Protein AF-A0A9W8Y787-F1 (afdb_monomer_lite)

Secondary structure (DSSP, 8-state):
--EEEEEEEEEEGGGTEEEEEEEEEEE-SSTT-EEEEEEEEEEEE-TTSSSEEEEEEEE-HHHHHHHHHHHHHHHHHHHHHHHHHHHHHHTT-

Organism: NCBI:txid798079

Structure (mmCIF, N/CA/C/O backbone):
data_AF-A0A9W8Y787-F1
#
_entry.id   AF-A0A9W8Y787-F1
#
loop_
_atom_site.group_PDB
_atom_site.id
_atom_site.type_symbol
_atom_site.label_atom_id
_atom_site.label_alt_id
_atom_site.label_comp_id
_atom_site.label_asym_id
_atom_site.label_entity_id
_atom_site.label_seq_id
_atom_site.pdbx_PDB_ins_code
_atom_site.Cartn_x
_atom_site.Cartn_y
_atom_site.Cartn_z
_atom_site.occupancy
_atom_site.B_iso_or_equiv
_atom_site.auth_seq_id
_atom_site.auth_comp_id
_atom_site.auth_asym_id
_atom_site.auth_atom_id
_atom_site.pdbx_PDB_model_num
ATOM 1 N N . MET A 1 1 ? -10.282 5.359 -14.674 1.00 78.75 1 MET A N 1
ATOM 2 C CA . MET A 1 1 ? -11.190 5.519 -13.514 1.00 78.75 1 MET A CA 1
ATOM 3 C C . MET A 1 1 ? -10.541 4.865 -12.306 1.00 78.75 1 MET A C 1
ATOM 5 O O . MET A 1 1 ? -9.911 3.832 -12.488 1.00 78.75 1 MET A O 1
ATOM 9 N N . SER A 1 2 ? -10.634 5.463 -11.116 1.00 92.88 2 SER A N 1
ATOM 10 C CA . SER A 1 2 ? -10.126 4.860 -9.877 1.00 92.88 2 SER A CA 1
ATOM 11 C C . SER A 1 2 ? -11.261 4.527 -8.910 1.00 92.88 2 SER A C 1
ATOM 13 O O . SER A 1 2 ? -12.310 5.172 -8.933 1.00 92.88 2 SER A O 1
ATOM 15 N N . SER A 1 3 ? -11.057 3.508 -8.077 1.00 96.88 3 SER A N 1
ATOM 16 C CA . SER A 1 3 ? -12.010 3.077 -7.050 1.00 96.88 3 SER A CA 1
ATOM 17 C C . SER A 1 3 ? -11.295 2.537 -5.816 1.00 96.88 3 SER A C 1
ATOM 19 O O . SER A 1 3 ? -10.219 1.950 -5.929 1.00 96.88 3 SER A O 1
ATOM 21 N N . LEU A 1 4 ? -11.939 2.676 -4.659 1.00 97.06 4 LEU A N 1
ATOM 22 C CA . LEU A 1 4 ? -11.564 2.038 -3.401 1.00 97.06 4 LEU A CA 1
ATOM 23 C C . LEU A 1 4 ? -12.801 1.327 -2.855 1.00 97.06 4 LEU A C 1
ATOM 25 O O . LEU A 1 4 ? -13.825 1.968 -2.622 1.00 97.06 4 LEU A O 1
ATOM 29 N N . ASN A 1 5 ? -12.696 0.022 -2.654 1.00 98.00 5 ASN A N 1
ATOM 30 C CA . ASN A 1 5 ? -13.759 -0.805 -2.110 1.00 98.00 5 ASN A CA 1
ATOM 31 C C . ASN A 1 5 ? -13.341 -1.262 -0.717 1.00 98.00 5 ASN A C 1
ATOM 33 O O . ASN A 1 5 ? -12.356 -1.982 -0.576 1.00 98.00 5 ASN A O 1
ATOM 37 N N . VAL A 1 6 ? -14.078 -0.830 0.303 1.00 98.25 6 VAL A N 1
ATOM 38 C CA . VAL A 1 6 ? -13.857 -1.240 1.693 1.00 98.25 6 VAL A CA 1
ATOM 39 C C . VAL A 1 6 ? -14.773 -2.418 2.002 1.00 98.25 6 VAL A C 1
ATOM 41 O O . VAL A 1 6 ? -15.985 -2.317 1.820 1.00 98.25 6 VAL A O 1
ATOM 44 N N . TYR A 1 7 ? -14.196 -3.521 2.465 1.00 98.25 7 TYR A N 1
ATOM 45 C CA . TYR A 1 7 ? -14.920 -4.756 2.776 1.00 98.25 7 TYR A CA 1
ATOM 46 C C . TYR A 1 7 ? -15.180 -4.920 4.268 1.00 98.25 7 TYR A C 1
ATOM 48 O O . TYR A 1 7 ? -16.221 -5.444 4.655 1.00 98.25 7 TYR A O 1
ATOM 56 N N . GLU A 1 8 ? -14.252 -4.457 5.104 1.00 98.50 8 GLU A N 1
ATOM 57 C CA . GLU A 1 8 ? -14.375 -4.546 6.554 1.00 98.50 8 GLU A CA 1
ATOM 58 C C . GLU A 1 8 ? -13.869 -3.270 7.214 1.00 98.50 8 GLU A C 1
ATOM 60 O O . GLU A 1 8 ? -12.906 -2.655 6.750 1.00 98.50 8 GLU A O 1
ATOM 65 N N . VAL A 1 9 ? -14.534 -2.886 8.304 1.00 98.50 9 VAL A N 1
ATOM 66 C CA . VAL A 1 9 ? -14.145 -1.766 9.157 1.00 98.50 9 VAL A CA 1
ATOM 67 C C . VAL A 1 9 ? -14.185 -2.219 10.610 1.00 98.50 9 VAL A C 1
ATOM 69 O O . VAL A 1 9 ? -15.223 -2.656 11.106 1.00 98.50 9 VAL A O 1
ATOM 72 N N . ILE A 1 10 ? -13.063 -2.064 11.305 1.00 98.38 10 ILE A N 1
ATOM 73 C C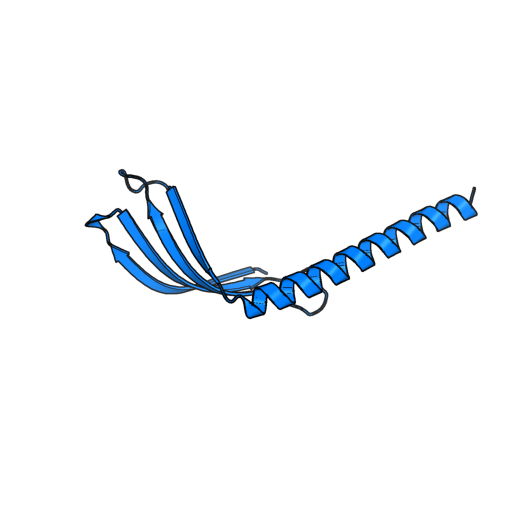A . ILE A 1 10 ? -12.915 -2.360 12.729 1.00 98.38 10 ILE A CA 1
ATOM 74 C C . ILE A 1 10 ? -12.593 -1.054 13.451 1.00 98.38 10 ILE A C 1
ATOM 76 O O . ILE A 1 10 ? -11.677 -0.338 13.057 1.00 98.38 10 ILE A O 1
ATOM 80 N N . HIS A 1 11 ? -13.312 -0.750 14.530 1.00 98.00 11 HIS A N 1
ATOM 81 C CA . HIS A 1 11 ? -13.088 0.453 15.335 1.00 98.00 11 HIS A CA 1
ATOM 82 C C . HIS A 1 11 ? -12.539 0.105 16.727 1.00 98.00 11 HIS A C 1
ATOM 84 O O . HIS A 1 11 ? -13.096 -0.739 17.423 1.00 98.00 11 HIS A O 1
ATOM 90 N N . ASP A 1 12 ? -11.503 0.822 17.167 1.00 97.88 12 ASP A N 1
ATOM 91 C CA . ASP A 1 12 ? -11.066 0.921 18.568 1.00 97.88 12 ASP A CA 1
ATOM 92 C C . ASP A 1 12 ? -11.278 2.373 19.020 1.00 97.88 12 ASP A C 1
ATOM 94 O O . ASP A 1 12 ? -10.359 3.197 19.052 1.00 97.88 12 ASP A O 1
ATOM 98 N N . VAL A 1 13 ? -12.544 2.697 19.303 1.00 96.00 13 VAL A N 1
ATOM 99 C CA . VAL A 1 13 ? -13.002 4.061 19.622 1.00 96.00 13 VAL A CA 1
ATOM 100 C C . VAL A 1 13 ? -12.273 4.620 20.841 1.00 96.00 13 VAL A C 1
ATOM 102 O O . VAL A 1 13 ? -11.869 5.778 20.833 1.00 96.00 13 VAL A O 1
ATOM 105 N N . ALA A 1 14 ? -12.035 3.786 21.859 1.00 96.38 14 ALA A N 1
ATOM 106 C CA . ALA A 1 14 ? -11.350 4.188 23.086 1.00 96.38 14 ALA A CA 1
ATOM 107 C C . ALA A 1 14 ? -9.910 4.665 22.839 1.00 96.38 14 ALA A C 1
ATOM 109 O O . ALA A 1 14 ? -9.379 5.441 23.629 1.00 96.38 14 ALA A O 1
ATOM 110 N N . LYS A 1 15 ? -9.280 4.213 21.748 1.00 97.06 15 LYS A N 1
ATOM 111 C CA . LYS A 1 15 ? -7.938 4.648 21.344 1.00 97.06 15 LYS A CA 1
ATOM 112 C C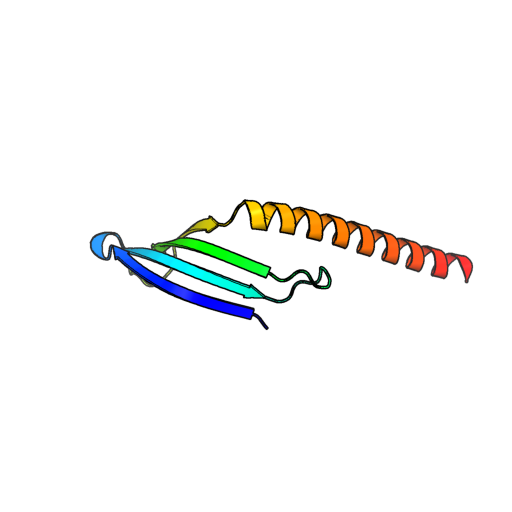 . LYS A 1 15 ? -7.930 5.577 20.132 1.00 97.06 15 LYS A C 1
ATOM 114 O O . LYS A 1 15 ? -6.849 5.880 19.634 1.00 97.06 15 LYS A O 1
ATOM 119 N N . GLY A 1 16 ? -9.096 5.993 19.633 1.00 97.75 16 GLY A N 1
ATOM 120 C CA . GLY A 1 16 ? -9.201 6.814 18.426 1.00 97.75 16 GLY A CA 1
ATOM 121 C C . GLY A 1 16 ? -8.613 6.128 17.189 1.00 97.75 16 GLY A C 1
ATOM 122 O O . GLY A 1 16 ? -7.939 6.778 16.389 1.00 97.75 16 GLY A O 1
ATOM 123 N N . LYS A 1 17 ? -8.800 4.808 17.048 1.00 98.44 17 LYS A N 1
ATOM 124 C CA . LYS A 1 17 ? -8.254 4.032 15.926 1.00 98.44 17 LYS A CA 1
ATOM 125 C C . LYS A 1 17 ? -9.333 3.326 15.120 1.00 98.44 17 LYS A C 1
ATOM 127 O O . LYS A 1 17 ? -10.365 2.918 15.652 1.00 98.44 17 LYS A O 1
ATOM 132 N N . ALA A 1 18 ? -9.041 3.122 13.844 1.00 98.38 18 ALA A N 1
ATOM 133 C CA . ALA A 1 18 ? -9.797 2.257 12.955 1.00 98.38 18 ALA A CA 1
ATOM 134 C C . ALA A 1 18 ? -8.841 1.375 12.145 1.00 98.38 18 ALA A C 1
ATOM 136 O O . ALA A 1 18 ? -7.679 1.725 11.949 1.00 98.38 18 ALA A O 1
ATOM 137 N N . CYS A 1 19 ? -9.326 0.239 11.666 1.00 98.50 19 CYS A N 1
ATOM 138 C CA . CYS A 1 19 ? -8.669 -0.559 10.645 1.00 98.50 19 CYS A CA 1
ATOM 139 C C . CYS A 1 19 ? -9.672 -0.841 9.531 1.00 98.50 19 CYS A C 1
ATOM 141 O O . CYS A 1 19 ? -10.846 -1.086 9.816 1.00 98.50 19 CYS A O 1
ATOM 143 N N . ILE A 1 20 ? -9.214 -0.799 8.285 1.00 98.62 20 ILE A N 1
ATOM 144 C CA . ILE A 1 20 ? -10.008 -1.208 7.130 1.00 98.62 20 ILE A CA 1
ATOM 145 C C . ILE A 1 20 ? -9.317 -2.341 6.388 1.00 98.62 20 ILE A C 1
ATOM 147 O O . ILE A 1 20 ? -8.093 -2.351 6.297 1.00 98.62 20 ILE A O 1
ATOM 151 N N . TYR A 1 21 ? -10.108 -3.240 5.815 1.00 98.56 21 TYR A N 1
ATOM 152 C CA . TYR A 1 21 ? -9.676 -4.138 4.747 1.00 98.56 21 TYR A CA 1
ATOM 153 C C . TYR A 1 21 ? -10.290 -3.658 3.431 1.00 98.56 21 TYR A C 1
ATOM 155 O O . TYR A 1 21 ? -11.507 -3.457 3.355 1.00 98.56 21 TYR A O 1
ATOM 163 N N . ALA A 1 22 ? -9.460 -3.429 2.413 1.00 98.31 22 ALA A N 1
ATOM 164 C CA . ALA A 1 22 ? -9.891 -2.811 1.168 1.00 98.31 22 ALA A CA 1
ATOM 165 C C . ALA A 1 22 ? -9.120 -3.308 -0.062 1.00 98.31 22 ALA A C 1
ATOM 167 O O . ALA A 1 22 ? -7.971 -3.738 0.021 1.00 98.31 22 ALA A O 1
ATOM 168 N N . THR A 1 23 ? -9.745 -3.167 -1.230 1.00 98.00 23 THR A N 1
ATOM 169 C CA . THR A 1 23 ? -9.076 -3.243 -2.535 1.00 98.00 23 THR A CA 1
ATOM 170 C C . THR A 1 23 ? -9.201 -1.913 -3.258 1.00 98.00 23 THR A C 1
ATOM 172 O O . THR A 1 23 ? -10.172 -1.170 -3.097 1.00 98.00 23 THR A O 1
ATOM 175 N N . SER A 1 24 ? -8.206 -1.593 -4.075 1.00 97.19 24 SER A N 1
ATOM 176 C CA . SER A 1 24 ? -8.161 -0.365 -4.858 1.00 97.19 24 SER A CA 1
ATOM 177 C C . SER A 1 24 ? -7.781 -0.653 -6.301 1.00 97.19 24 SER A C 1
ATOM 179 O O . SER A 1 24 ? -6.916 -1.485 -6.578 1.00 97.19 24 SER A O 1
ATOM 181 N N . HIS A 1 25 ? -8.416 0.074 -7.220 1.00 97.31 25 HIS A N 1
ATOM 182 C CA . HIS A 1 25 ? -8.184 -0.050 -8.653 1.00 97.31 25 HIS A CA 1
ATOM 183 C C . HIS A 1 25 ? -7.930 1.309 -9.293 1.00 97.31 25 HIS A C 1
ATOM 185 O O . HIS A 1 25 ? -8.550 2.300 -8.904 1.00 97.31 25 HIS A O 1
ATOM 191 N N . ALA A 1 26 ? -7.041 1.357 -10.283 1.00 96.94 26 ALA A N 1
ATOM 192 C CA . ALA A 1 26 ? -6.839 2.530 -11.128 1.00 96.94 26 ALA A CA 1
ATOM 193 C C . ALA A 1 26 ? -6.171 2.172 -12.465 1.00 96.94 26 ALA A C 1
ATOM 195 O O . ALA A 1 26 ? -5.499 1.148 -12.607 1.00 96.94 26 ALA A O 1
ATOM 196 N N . ASP A 1 27 ? -6.319 3.062 -13.445 1.00 96.06 27 ASP A N 1
ATOM 197 C CA . ASP A 1 27 ? -5.493 3.034 -14.650 1.00 96.06 27 ASP A CA 1
ATOM 198 C C . ASP A 1 27 ? -4.057 3.453 -14.322 1.00 96.06 27 ASP A C 1
ATOM 200 O O . ASP A 1 27 ? -3.831 4.319 -13.476 1.00 96.06 27 ASP A O 1
ATOM 204 N N . THR A 1 28 ? -3.086 2.863 -15.019 1.00 94.50 28 THR A N 1
ATOM 205 C CA . THR A 1 28 ? -1.677 3.267 -14.937 1.00 94.50 28 THR A CA 1
ATOM 206 C C . THR A 1 28 ? -1.182 3.695 -16.317 1.00 94.50 28 THR A C 1
ATOM 208 O O . THR A 1 28 ? -1.782 3.315 -17.326 1.00 94.50 28 THR A O 1
ATOM 211 N N . PRO A 1 29 ? -0.082 4.461 -16.401 1.00 93.88 29 PRO A N 1
ATOM 212 C CA . PRO A 1 29 ? 0.541 4.769 -17.683 1.00 93.88 29 PRO A CA 1
ATOM 213 C C . PRO A 1 29 ? 1.369 3.595 -18.243 1.00 93.88 29 PRO A C 1
ATOM 215 O O . PRO A 1 29 ? 1.990 3.734 -19.293 1.00 93.88 29 PRO A O 1
ATOM 218 N N . PHE A 1 30 ? 1.394 2.436 -17.574 1.00 94.44 30 PHE A N 1
ATOM 219 C CA . PHE A 1 30 ? 2.230 1.283 -17.922 1.00 94.44 30 PHE A CA 1
ATOM 220 C C . PHE A 1 30 ? 1.540 0.337 -18.926 1.00 94.44 30 PHE A C 1
ATOM 222 O O . PHE A 1 30 ? 1.598 -0.886 -18.798 1.00 94.44 30 PHE A O 1
ATOM 229 N N . GLY A 1 31 ? 0.852 0.901 -19.922 1.00 88.75 31 GLY A N 1
ATOM 230 C CA . GLY A 1 31 ? 0.083 0.138 -20.909 1.00 88.75 31 GLY A CA 1
ATOM 231 C C . GLY A 1 31 ? -1.116 -0.587 -20.289 1.00 88.75 31 GLY A C 1
ATOM 232 O O . GLY A 1 31 ? -1.958 0.033 -19.637 1.00 88.75 31 GLY A O 1
ATOM 233 N N . ASP A 1 32 ? -1.194 -1.903 -20.500 1.00 92.94 32 ASP A N 1
ATOM 234 C CA . ASP A 1 32 ? -2.309 -2.739 -20.028 1.00 92.94 32 ASP A CA 1
ATOM 235 C C . ASP A 1 32 ? -2.233 -3.076 -18.533 1.00 92.94 32 ASP A C 1
ATOM 237 O O . ASP A 1 32 ? -3.207 -3.560 -17.954 1.00 92.94 32 ASP A O 1
ATOM 241 N N . PHE A 1 33 ? -1.100 -2.804 -17.880 1.00 95.50 33 PHE A N 1
ATOM 242 C CA . PHE A 1 33 ? -0.959 -3.028 -16.447 1.00 95.50 33 PHE A CA 1
ATOM 243 C C . PHE A 1 33 ? -1.856 -2.057 -15.663 1.00 95.50 33 PHE A C 1
ATOM 245 O O . PHE A 1 33 ? -1.782 -0.836 -15.822 1.00 95.50 33 PHE A O 1
ATOM 252 N N . LYS A 1 34 ? -2.720 -2.587 -14.794 1.00 95.69 34 LYS A N 1
ATOM 253 C CA . LYS A 1 34 ? -3.648 -1.800 -13.966 1.00 95.69 34 LYS A CA 1
ATOM 254 C C . LYS A 1 34 ? -3.215 -1.814 -12.510 1.00 95.69 34 LYS A C 1
ATOM 256 O O . LYS A 1 34 ? -2.733 -2.827 -12.009 1.00 95.69 34 LYS A O 1
ATOM 261 N N . TRP A 1 35 ? -3.448 -0.705 -11.811 1.00 96.19 35 TRP A N 1
ATOM 262 C CA . TRP A 1 35 ? -3.325 -0.688 -10.364 1.00 96.19 35 TRP A CA 1
ATOM 263 C C . TRP A 1 35 ? -4.419 -1.574 -9.790 1.00 96.19 35 TRP A C 1
ATOM 265 O O . TRP A 1 35 ? -5.593 -1.328 -10.059 1.00 96.19 35 TRP A O 1
ATOM 275 N N . THR A 1 36 ? -4.028 -2.600 -9.040 1.00 95.38 36 THR A N 1
ATOM 276 C CA . THR A 1 36 ? -4.941 -3.532 -8.376 1.00 95.38 36 THR A CA 1
ATOM 277 C C . THR A 1 36 ? -4.306 -3.938 -7.056 1.00 95.38 36 THR A C 1
ATOM 279 O O . THR A 1 36 ? -3.617 -4.949 -6.988 1.00 95.38 36 THR A O 1
ATOM 282 N N . ASN A 1 37 ? -4.467 -3.099 -6.035 1.00 95.75 37 ASN A N 1
ATOM 283 C CA . ASN A 1 37 ? -3.832 -3.316 -4.739 1.00 95.75 37 ASN A CA 1
ATOM 284 C C . ASN A 1 37 ? -4.862 -3.728 -3.691 1.00 95.75 37 ASN A C 1
ATOM 286 O O . ASN A 1 37 ? -5.922 -3.109 -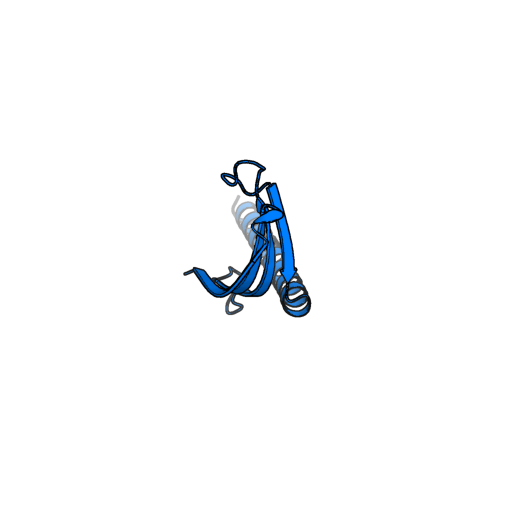3.578 1.00 95.75 37 ASN A O 1
ATOM 290 N N . GLU A 1 38 ? -4.502 -4.724 -2.899 1.00 96.88 38 GLU A N 1
ATOM 291 C CA . GLU A 1 38 ? -5.215 -5.167 -1.710 1.00 96.88 38 GLU A CA 1
ATOM 292 C C . GLU A 1 38 ? -4.446 -4.685 -0.476 1.00 96.88 38 GLU A C 1
ATOM 294 O O . GLU A 1 38 ? -3.214 -4.776 -0.428 1.00 96.88 38 GLU A O 1
ATOM 299 N N . CYS A 1 39 ? -5.149 -4.126 0.511 1.00 97.62 39 CYS A N 1
ATOM 300 C CA . CYS A 1 39 ? -4.504 -3.666 1.732 1.00 97.62 39 CYS A CA 1
ATOM 301 C C . CYS A 1 39 ? -5.375 -3.780 2.983 1.00 97.62 39 CYS A C 1
ATOM 303 O O . CYS A 1 39 ? -6.608 -3.748 2.937 1.00 97.62 39 CYS A O 1
ATOM 305 N N . ALA A 1 40 ? -4.685 -3.848 4.122 1.00 98.31 40 ALA A N 1
ATOM 306 C CA . ALA A 1 40 ? -5.240 -3.476 5.413 1.00 98.31 40 ALA A CA 1
ATOM 307 C C . ALA A 1 40 ? -4.601 -2.160 5.870 1.00 98.31 40 ALA A C 1
ATOM 309 O O . ALA A 1 40 ? -3.374 -2.056 5.902 1.00 98.31 40 ALA A O 1
ATOM 310 N N . ALA A 1 41 ? -5.409 -1.163 6.228 1.00 98.25 41 ALA A N 1
ATOM 311 C CA . ALA A 1 41 ? -4.912 0.141 6.663 1.00 98.25 41 ALA A CA 1
ATOM 312 C C . ALA A 1 41 ? -5.366 0.454 8.089 1.00 98.25 41 ALA A C 1
ATOM 314 O O . ALA A 1 41 ? -6.562 0.551 8.366 1.00 98.25 41 ALA A O 1
ATOM 315 N N . PHE A 1 42 ? -4.400 0.652 8.985 1.00 98.62 42 PHE A N 1
ATOM 316 C CA . PHE A 1 42 ? -4.629 1.118 10.347 1.00 98.62 42 PHE A CA 1
ATOM 317 C C . PHE A 1 42 ? -4.566 2.639 10.377 1.00 98.62 42 PHE A C 1
ATOM 319 O O . PHE A 1 42 ? -3.563 3.245 10.007 1.00 98.62 42 PHE A O 1
ATOM 326 N N . ILE A 1 43 ? -5.636 3.256 10.856 1.00 98.69 43 ILE A N 1
ATOM 327 C CA . ILE A 1 43 ? -5.832 4.699 10.894 1.00 98.69 43 ILE A CA 1
ATOM 328 C C . ILE A 1 43 ? -5.856 5.116 12.361 1.00 98.69 43 ILE A C 1
ATOM 330 O O . ILE A 1 43 ? -6.654 4.610 13.147 1.00 98.69 43 ILE A O 1
ATOM 334 N N . THR A 1 44 ? -4.977 6.040 12.739 1.00 98.69 44 THR A N 1
ATOM 335 C CA . THR A 1 44 ? -5.008 6.698 14.052 1.00 98.69 44 THR A CA 1
ATOM 336 C C . THR A 1 44 ? -5.490 8.125 13.866 1.00 98.69 44 THR A C 1
ATOM 338 O O . THR A 1 44 ? -4.937 8.862 13.046 1.00 98.69 44 THR A O 1
ATOM 341 N N . LEU A 1 45 ? -6.521 8.508 14.613 1.00 98.56 45 LEU A N 1
ATOM 342 C CA . LEU A 1 45 ? -7.113 9.838 14.577 1.00 98.56 45 LEU A CA 1
ATOM 343 C C . LEU A 1 45 ? -6.465 10.771 15.605 1.00 98.56 45 LEU A C 1
ATOM 345 O O . LEU A 1 45 ? -5.719 10.343 16.486 1.00 98.56 45 LEU A O 1
ATOM 349 N N . SER A 1 46 ? -6.748 12.064 15.481 1.00 97.94 46 SER A N 1
ATOM 350 C CA . SER A 1 46 ? -6.465 13.040 16.524 1.00 97.94 46 SER A CA 1
ATOM 351 C C . SER A 1 46 ? -7.308 12.816 17.771 1.00 97.94 46 SER A C 1
ATOM 353 O O . SER A 1 46 ? -8.316 12.119 17.726 1.00 97.94 46 SER A O 1
ATOM 355 N N . GLU A 1 47 ? -6.890 13.406 18.893 1.00 95.44 47 GLU A N 1
ATOM 356 C CA . GLU A 1 47 ? -7.596 13.283 20.176 1.00 95.44 47 GLU A CA 1
ATOM 357 C C . GLU A 1 47 ? -9.060 13.747 20.084 1.00 95.44 47 GLU A C 1
ATOM 359 O O . GLU A 1 47 ? -9.945 13.121 20.656 1.00 95.44 47 GLU A O 1
ATOM 364 N N . ASP A 1 48 ? -9.331 14.790 19.294 1.00 95.81 48 ASP A N 1
ATOM 365 C CA . ASP A 1 48 ? -10.685 15.271 18.987 1.00 95.81 48 ASP A CA 1
ATOM 366 C C . ASP A 1 48 ? -11.411 14.449 17.899 1.00 95.81 48 ASP A C 1
ATOM 368 O O . ASP A 1 48 ? -12.556 14.739 17.559 1.00 95.81 48 ASP A O 1
ATOM 372 N N . GLY A 1 49 ? -10.748 13.445 17.318 1.00 94.88 49 GLY A N 1
ATOM 373 C CA . GLY A 1 49 ? -11.275 12.571 16.272 1.00 94.88 49 GLY A CA 1
ATOM 374 C C . GLY A 1 49 ? -11.454 13.220 14.895 1.00 94.88 49 GLY A C 1
ATOM 375 O O . GLY A 1 49 ? -11.976 12.567 13.994 1.00 94.88 49 GLY A O 1
ATOM 376 N N . THR A 1 50 ? -11.049 14.480 14.694 1.00 96.31 50 THR A N 1
ATOM 377 C CA . THR A 1 50 ? -11.385 15.234 13.467 1.00 96.31 50 THR A CA 1
ATOM 378 C C . THR A 1 50 ? -10.380 15.071 12.329 1.00 96.31 50 THR A C 1
ATOM 380 O O . THR A 1 50 ? -10.683 15.407 11.182 1.00 96.31 50 THR A O 1
ATOM 383 N N . LYS A 1 51 ? -9.174 14.569 12.618 1.00 98.00 51 LYS A N 1
ATOM 384 C CA . LYS A 1 51 ? -8.087 14.423 11.643 1.00 98.00 51 LYS A CA 1
ATOM 385 C C . LYS A 1 51 ? -7.457 13.046 11.733 1.00 98.00 51 LYS A C 1
ATOM 387 O O . LYS A 1 51 ? -7.383 12.457 12.803 1.00 98.00 51 LYS A O 1
ATOM 392 N N . VAL A 1 52 ? -6.917 12.572 10.617 1.00 98.31 52 VAL A N 1
ATOM 393 C CA . VAL A 1 52 ? -6.004 11.426 10.611 1.00 98.31 52 VAL A CA 1
ATOM 394 C C . VAL A 1 52 ? -4.615 11.910 11.026 1.00 98.31 52 VAL A C 1
ATOM 396 O O . VAL A 1 52 ? -4.064 12.811 10.400 1.00 98.31 52 VAL A O 1
ATOM 399 N N . GLN A 1 53 ? -4.049 11.321 12.078 1.00 98.19 53 GLN A N 1
ATOM 400 C CA . GLN A 1 53 ? -2.665 11.561 12.498 1.00 98.19 53 GLN A CA 1
ATOM 401 C C . GLN A 1 53 ? -1.681 10.570 11.873 1.00 98.19 53 GLN A C 1
ATOM 403 O O . GLN A 1 53 ? -0.536 10.930 11.607 1.00 98.19 53 GLN A O 1
ATOM 408 N N . LYS A 1 54 ? -2.103 9.318 11.664 1.00 98.44 54 LYS A N 1
ATOM 409 C CA . LYS A 1 54 ? -1.241 8.254 11.137 1.00 98.44 54 LYS A CA 1
ATOM 410 C C . LYS A 1 54 ? -2.049 7.267 10.307 1.00 98.44 54 LYS A C 1
ATOM 412 O O . LYS A 1 54 ? -3.155 6.902 10.704 1.00 98.44 54 LYS A O 1
ATOM 417 N N . ILE A 1 55 ? -1.456 6.809 9.209 1.00 98.38 55 ILE A N 1
ATOM 418 C CA . ILE A 1 55 ? -1.915 5.653 8.442 1.00 98.38 55 ILE A CA 1
ATOM 419 C C . ILE A 1 55 ? -0.751 4.665 8.365 1.00 98.38 55 ILE A C 1
ATOM 421 O O . ILE A 1 55 ? 0.376 5.058 8.064 1.00 98.38 55 ILE A O 1
ATOM 425 N N . GLU A 1 56 ? -1.018 3.402 8.670 1.00 98.31 56 GLU A N 1
ATOM 426 C CA . GLU A 1 56 ? -0.093 2.287 8.473 1.00 98.31 56 GLU A CA 1
ATOM 427 C C . GLU A 1 56 ? -0.755 1.288 7.535 1.00 98.31 56 GLU A C 1
ATOM 429 O O . GLU A 1 56 ? -1.808 0.743 7.862 1.00 98.31 56 GLU A O 1
ATOM 434 N N . GLU A 1 57 ? -0.152 1.064 6.373 1.00 97.38 57 GLU A N 1
ATOM 435 C CA . GLU A 1 57 ? -0.717 0.210 5.332 1.00 97.38 57 GLU A CA 1
ATOM 436 C C . GLU A 1 57 ? 0.080 -1.086 5.218 1.00 97.38 57 GLU A C 1
ATOM 438 O O . GLU A 1 57 ? 1.286 -1.082 4.967 1.00 97.38 57 GLU A O 1
ATOM 443 N N . MET A 1 58 ? -0.618 -2.205 5.372 1.00 97.81 58 MET A N 1
ATOM 444 C CA . MET A 1 58 ? -0.127 -3.527 5.012 1.00 97.81 58 MET A CA 1
ATOM 445 C C . MET A 1 58 ? -0.610 -3.801 3.593 1.00 97.81 58 MET A C 1
ATOM 447 O O . MET A 1 58 ? -1.803 -4.002 3.375 1.00 97.81 58 MET A O 1
ATOM 451 N N . VAL A 1 59 ? 0.308 -3.738 2.634 1.00 96.31 59 VAL A N 1
ATOM 452 C CA . VAL A 1 59 ? 0.014 -3.837 1.199 1.00 96.31 59 VAL A CA 1
ATOM 453 C C . VAL A 1 59 ? 0.484 -5.165 0.616 1.00 96.31 59 VAL A C 1
ATOM 455 O O . VAL A 1 59 ? 1.379 -5.811 1.170 1.00 96.31 59 VAL A O 1
ATOM 458 N N . ASP A 1 60 ? -0.057 -5.544 -0.542 1.00 96.56 60 ASP A N 1
ATOM 459 C CA . ASP A 1 60 ? 0.485 -6.650 -1.330 1.00 96.56 60 ASP A CA 1
ATOM 460 C C . ASP A 1 60 ? 1.875 -6.292 -1.890 1.00 96.56 60 ASP A C 1
ATOM 462 O O . ASP A 1 60 ? 2.046 -5.637 -2.922 1.00 96.56 60 ASP A O 1
ATOM 466 N N . THR A 1 61 ? 2.910 -6.746 -1.186 1.00 96.31 61 THR A N 1
ATOM 467 C CA . THR A 1 61 ? 4.306 -6.510 -1.580 1.00 96.31 61 THR A CA 1
ATOM 468 C C . THR A 1 61 ? 4.690 -7.157 -2.912 1.00 96.31 61 THR A C 1
ATOM 470 O O . THR A 1 61 ? 5.564 -6.625 -3.599 1.00 96.31 61 THR A O 1
ATOM 473 N N . ALA A 1 62 ? 4.041 -8.254 -3.318 1.00 96.44 62 ALA A N 1
ATOM 474 C CA . ALA A 1 62 ? 4.301 -8.875 -4.614 1.00 96.44 62 ALA A CA 1
ATOM 475 C C . ALA A 1 62 ? 3.758 -7.994 -5.746 1.00 96.44 62 ALA A C 1
ATOM 477 O O . ALA A 1 62 ? 4.462 -7.752 -6.731 1.00 96.44 62 ALA A O 1
ATOM 478 N N . PHE A 1 63 ? 2.559 -7.432 -5.564 1.00 96.50 63 PHE A N 1
ATOM 479 C CA . PHE A 1 63 ? 2.008 -6.439 -6.484 1.00 96.50 63 PHE A CA 1
ATOM 480 C C . PHE A 1 63 ? 2.924 -5.210 -6.606 1.00 96.50 63 PHE A C 1
ATOM 482 O O . PHE A 1 63 ? 3.250 -4.789 -7.718 1.00 96.50 63 PHE A O 1
ATOM 489 N N . PHE A 1 64 ? 3.404 -4.660 -5.485 1.00 96.38 64 PHE A N 1
ATOM 490 C CA . PHE A 1 64 ? 4.308 -3.503 -5.509 1.00 96.38 64 PHE A CA 1
ATOM 491 C C . PHE A 1 64 ? 5.659 -3.799 -6.175 1.00 96.38 64 PHE A C 1
ATOM 493 O O . PHE A 1 64 ? 6.210 -2.920 -6.843 1.00 96.38 64 PHE A O 1
ATOM 500 N N . ALA A 1 65 ? 6.183 -5.020 -6.048 1.00 97.12 65 ALA A N 1
ATOM 501 C CA . ALA A 1 65 ? 7.396 -5.428 -6.750 1.00 97.12 65 ALA A CA 1
ATOM 502 C C . ALA A 1 65 ? 7.199 -5.425 -8.277 1.00 97.12 65 ALA A C 1
ATOM 504 O O . ALA A 1 65 ? 8.043 -4.895 -9.007 1.00 97.12 65 ALA A O 1
ATOM 505 N N . GLU A 1 66 ? 6.071 -5.946 -8.772 1.00 96.81 66 GLU A N 1
ATOM 506 C CA . GLU A 1 66 ? 5.759 -5.883 -10.206 1.00 96.81 66 GLU A CA 1
ATOM 507 C C . GLU A 1 66 ? 5.492 -4.438 -10.651 1.00 96.81 66 GLU A C 1
ATOM 509 O O . GLU A 1 66 ? 6.012 -4.012 -11.682 1.00 96.81 66 GLU A O 1
ATOM 514 N N . MET A 1 67 ? 4.778 -3.639 -9.851 1.00 96.19 67 MET A N 1
ATOM 515 C CA . MET A 1 67 ? 4.545 -2.220 -10.141 1.00 96.19 67 MET A CA 1
ATOM 516 C C . MET A 1 67 ? 5.865 -1.447 -10.299 1.00 96.19 67 MET A C 1
ATOM 518 O O . MET A 1 67 ? 6.015 -0.679 -11.251 1.00 96.19 67 MET A O 1
ATOM 522 N N . ALA A 1 68 ? 6.859 -1.701 -9.441 1.00 96.12 68 ALA A N 1
ATOM 523 C CA . ALA A 1 68 ? 8.178 -1.079 -9.545 1.00 96.12 68 ALA A CA 1
ATOM 524 C C . ALA A 1 68 ? 8.900 -1.441 -10.856 1.00 96.12 68 ALA A C 1
ATOM 526 O O . ALA A 1 68 ? 9.490 -0.573 -11.505 1.00 96.12 68 ALA A O 1
ATOM 527 N N . LYS A 1 69 ? 8.818 -2.705 -11.285 1.00 97.50 69 LYS A N 1
ATOM 528 C CA . LYS A 1 69 ? 9.379 -3.165 -12.564 1.00 97.50 69 LYS A CA 1
ATOM 529 C C . LYS A 1 69 ? 8.708 -2.482 -13.759 1.00 97.50 69 LYS A C 1
ATOM 531 O O . LYS A 1 69 ? 9.406 -2.030 -14.668 1.00 97.50 69 LYS A O 1
ATOM 536 N N . GLN A 1 70 ? 7.381 -2.360 -13.741 1.00 97.44 70 GLN A N 1
ATOM 537 C CA . GLN A 1 70 ? 6.627 -1.654 -14.781 1.00 97.44 70 GLN A CA 1
ATOM 538 C C . GLN A 1 70 ? 6.984 -0.161 -14.824 1.00 97.44 70 GLN A C 1
ATOM 540 O O . GLN A 1 70 ? 7.243 0.390 -15.896 1.00 97.44 70 GLN A O 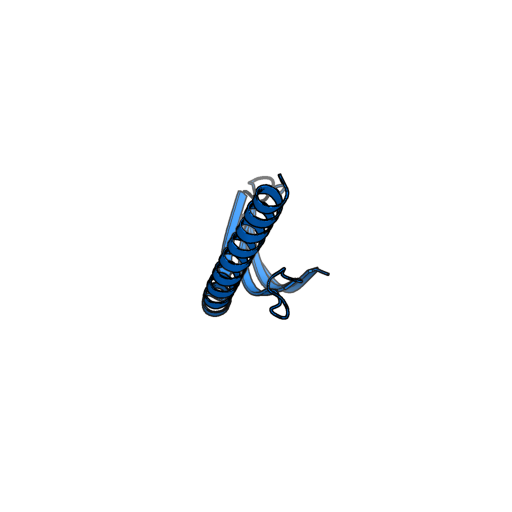1
ATOM 545 N N . GLY A 1 71 ? 7.106 0.479 -13.658 1.00 96.12 71 GLY A N 1
ATOM 546 C CA . GLY A 1 71 ? 7.538 1.871 -13.542 1.00 96.12 71 GLY A CA 1
ATOM 547 C C . GLY A 1 71 ? 8.946 2.116 -14.090 1.00 96.12 71 GLY A C 1
ATOM 548 O O . GLY A 1 71 ? 9.164 3.092 -14.810 1.00 96.12 71 GLY A O 1
ATOM 549 N N . ALA A 1 72 ? 9.892 1.212 -13.820 1.00 97.06 72 ALA A N 1
ATOM 550 C CA . ALA A 1 72 ? 11.245 1.296 -14.367 1.00 97.06 72 ALA A CA 1
ATOM 551 C C . ALA A 1 72 ? 11.253 1.180 -15.901 1.00 97.06 72 ALA A C 1
ATOM 553 O O . ALA A 1 72 ? 11.904 1.981 -16.577 1.00 97.06 72 ALA A O 1
ATOM 554 N N . ALA A 1 73 ? 10.493 0.231 -16.458 1.00 96.38 73 ALA A N 1
ATOM 555 C CA . ALA A 1 73 ? 10.360 0.063 -17.904 1.00 96.38 73 ALA A CA 1
ATOM 556 C C . ALA A 1 73 ? 9.743 1.305 -18.568 1.00 96.38 73 ALA A C 1
ATOM 558 O O . ALA A 1 73 ? 10.264 1.801 -19.570 1.00 96.38 73 ALA A O 1
ATOM 559 N N . PHE A 1 74 ? 8.683 1.856 -17.973 1.00 95.88 74 PHE A N 1
ATOM 560 C CA . PHE A 1 74 ? 8.052 3.085 -18.443 1.00 95.88 74 PHE A CA 1
ATOM 561 C C . PHE A 1 74 ? 9.015 4.279 -18.408 1.00 95.88 74 PHE A C 1
ATOM 563 O O . PHE A 1 74 ? 9.122 5.018 -19.387 1.00 95.88 74 PHE A O 1
ATOM 570 N N . GLY A 1 75 ? 9.767 4.446 -17.316 1.00 95.75 75 GLY A N 1
ATOM 571 C CA . GLY A 1 75 ? 10.774 5.501 -17.195 1.00 95.75 75 GLY A CA 1
ATOM 572 C C . GLY A 1 75 ? 11.864 5.407 -18.267 1.00 95.75 75 GLY A C 1
ATOM 573 O O . GLY A 1 75 ? 12.217 6.416 -18.879 1.00 95.75 75 GLY A O 1
ATOM 574 N N . ALA A 1 76 ? 12.355 4.196 -18.548 1.00 96.62 76 ALA A N 1
ATOM 575 C CA . ALA A 1 76 ? 13.339 3.962 -19.602 1.00 96.62 76 ALA A CA 1
ATOM 576 C C . ALA A 1 76 ? 12.783 4.291 -20.999 1.00 96.62 76 ALA A C 1
ATOM 578 O O . ALA A 1 76 ? 13.461 4.951 -21.790 1.00 96.62 76 ALA A O 1
ATOM 579 N N . ALA A 1 77 ? 11.539 3.895 -21.288 1.00 94.50 77 ALA A N 1
ATOM 580 C CA . ALA A 1 77 ? 10.874 4.214 -22.551 1.00 94.50 77 ALA A CA 1
ATOM 581 C C . ALA A 1 77 ? 10.710 5.731 -22.737 1.00 94.50 77 ALA A C 1
ATOM 583 O O . ALA A 1 77 ? 11.089 6.272 -23.774 1.00 94.50 77 ALA A O 1
ATOM 584 N N . GLN A 1 78 ? 10.242 6.435 -21.703 1.00 93.75 78 GLN A N 1
ATOM 585 C 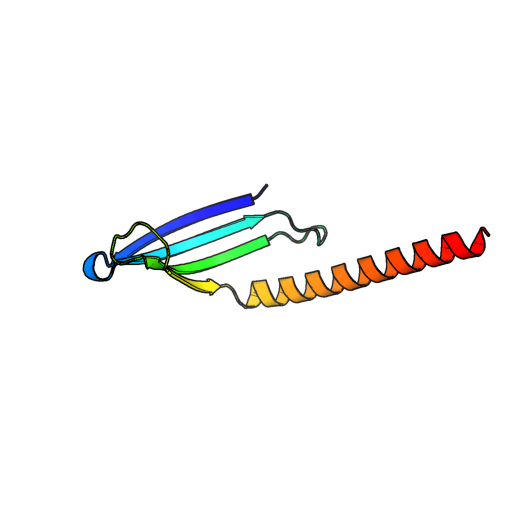CA . GLN A 1 78 ? 10.102 7.895 -21.718 1.00 93.75 78 GLN A CA 1
ATOM 586 C C . GLN A 1 78 ? 11.443 8.605 -21.965 1.00 93.75 78 GLN A C 1
ATOM 588 O O . GLN A 1 78 ? 11.507 9.577 -22.720 1.00 93.75 78 GLN A O 1
ATOM 593 N N . ALA A 1 79 ? 12.528 8.121 -21.353 1.00 94.56 79 ALA A N 1
ATOM 594 C CA . ALA A 1 79 ? 13.861 8.675 -21.570 1.00 94.56 79 ALA A CA 1
ATOM 595 C C . ALA A 1 79 ? 14.348 8.461 -23.014 1.00 94.56 79 ALA A C 1
ATOM 597 O O . ALA A 1 79 ? 14.883 9.389 -23.624 1.00 94.56 79 ALA A O 1
ATOM 598 N N . ALA A 1 80 ? 14.125 7.267 -23.573 1.00 94.06 80 ALA A N 1
ATOM 599 C CA . ALA A 1 80 ? 14.501 6.944 -24.947 1.00 94.06 80 ALA A CA 1
ATOM 600 C C . ALA A 1 80 ? 13.737 7.796 -25.973 1.00 94.06 80 ALA A C 1
ATOM 602 O O . ALA A 1 80 ? 14.342 8.324 -26.906 1.00 94.06 80 ALA A O 1
ATOM 603 N N . GLU A 1 81 ? 12.430 7.984 -25.783 1.00 91.88 81 GLU A N 1
ATOM 604 C CA . GLU A 1 81 ? 11.610 8.829 -26.659 1.00 91.88 81 GLU A CA 1
ATOM 605 C C . GLU A 1 81 ? 12.052 10.296 -26.611 1.00 91.88 81 GLU A C 1
ATOM 607 O O . GLU A 1 81 ? 12.223 10.935 -27.652 1.00 91.88 81 GLU A O 1
ATOM 612 N N . LYS A 1 82 ? 12.355 10.821 -25.416 1.00 91.31 82 LYS A N 1
ATOM 613 C CA . LYS A 1 82 ? 12.891 12.181 -25.273 1.00 91.31 82 LYS A CA 1
ATOM 614 C C . LYS A 1 82 ? 14.243 12.352 -25.976 1.00 91.31 82 LYS A C 1
ATOM 616 O O . LYS A 1 82 ? 14.478 13.390 -26.592 1.00 91.31 82 LYS A O 1
ATOM 621 N N . ALA A 1 83 ? 15.121 11.350 -25.906 1.00 91.62 83 ALA A N 1
ATOM 622 C CA . ALA A 1 83 ? 16.419 11.387 -26.577 1.00 91.62 83 ALA A CA 1
ATOM 623 C C . ALA A 1 83 ? 16.278 11.411 -28.108 1.00 91.62 83 ALA A C 1
ATOM 625 O O . ALA A 1 83 ? 16.933 12.218 -28.767 1.00 91.62 83 ALA A O 1
ATOM 626 N N . LYS A 1 84 ? 15.377 10.596 -28.675 1.00 88.56 84 LYS A N 1
ATOM 627 C CA . LYS A 1 84 ? 15.074 10.620 -30.117 1.00 88.56 84 LYS A CA 1
ATOM 628 C C . LYS A 1 84 ? 14.518 11.972 -30.560 1.00 88.56 84 LYS A C 1
ATOM 630 O O . LYS A 1 84 ? 14.924 12.486 -31.59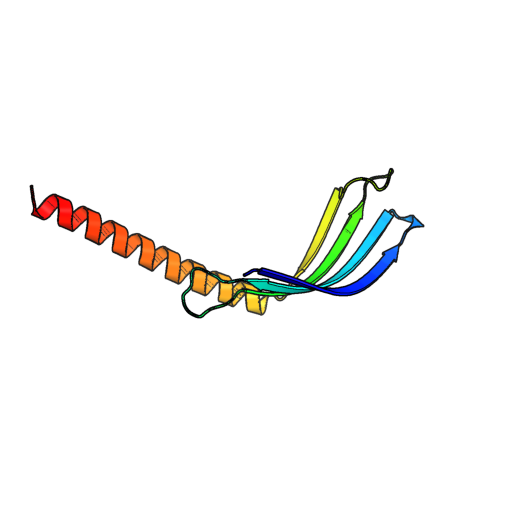8 1.00 88.56 84 LYS A O 1
ATOM 635 N N . ALA A 1 85 ? 13.619 12.560 -29.769 1.00 87.00 85 ALA A N 1
ATOM 636 C CA . ALA A 1 85 ? 13.055 13.873 -30.065 1.00 87.00 85 ALA A CA 1
ATOM 637 C C . ALA A 1 85 ? 14.135 14.970 -30.093 1.00 87.00 85 ALA A C 1
ATOM 639 O O . ALA A 1 85 ? 14.118 15.812 -30.985 1.00 87.00 85 ALA A O 1
ATOM 640 N N . ALA A 1 86 ? 15.104 14.934 -29.172 1.00 81.12 86 ALA A N 1
ATOM 641 C CA . ALA A 1 86 ? 16.225 15.877 -29.164 1.00 81.12 86 ALA A CA 1
ATOM 642 C C . ALA A 1 86 ? 17.138 15.716 -30.396 1.00 81.12 86 ALA A C 1
ATOM 644 O O . ALA A 1 86 ? 17.490 16.704 -31.035 1.00 81.12 86 ALA A O 1
ATOM 645 N N . GLN A 1 87 ? 17.450 14.474 -30.781 1.00 74.19 87 GLN A N 1
ATOM 646 C CA . GLN A 1 87 ? 18.280 14.178 -31.957 1.00 74.19 87 GLN A CA 1
ATOM 647 C C . GLN A 1 87 ? 17.597 14.553 -33.282 1.00 74.19 87 GLN A C 1
ATOM 649 O O . GLN A 1 87 ? 18.257 15.005 -34.214 1.00 74.19 87 GLN A O 1
ATOM 654 N N . GLY A 1 88 ? 16.273 14.396 -33.374 1.00 66.81 88 GLY A N 1
ATOM 655 C CA . GLY A 1 88 ? 15.498 14.799 -34.551 1.00 66.81 88 GLY A CA 1
ATOM 656 C C . GLY A 1 88 ? 15.446 16.315 -34.761 1.00 66.81 88 GLY A C 1
ATOM 657 O O . GLY A 1 88 ? 15.361 16.764 -35.899 1.00 66.81 88 GLY A O 1
ATOM 658 N N . VAL A 1 89 ? 15.542 17.101 -33.683 1.00 61.16 89 VAL A N 1
ATOM 659 C CA . VAL A 1 89 ? 15.647 18.566 -33.758 1.00 61.16 89 VAL A CA 1
ATOM 660 C C . VAL A 1 89 ? 17.038 18.980 -34.245 1.00 61.16 89 VAL A C 1
ATOM 662 O O . VAL A 1 89 ? 17.136 19.802 -35.153 1.00 61.16 89 VAL A O 1
ATOM 665 N N . GLU A 1 90 ? 18.105 18.367 -33.723 1.00 58.16 90 GLU A N 1
ATOM 666 C CA . GLU A 1 90 ? 19.489 18.673 -34.124 1.00 58.16 90 GLU A CA 1
ATOM 667 C C . GLU A 1 90 ? 19.817 18.277 -35.573 1.00 58.16 90 GLU A C 1
ATOM 669 O O . GLU A 1 90 ? 20.595 18.962 -36.222 1.00 58.16 90 GLU A O 1
ATOM 674 N N . ALA A 1 91 ? 19.203 17.224 -36.123 1.00 57.88 91 ALA A N 1
ATOM 675 C CA . ALA A 1 91 ? 19.410 16.821 -37.521 1.00 57.88 91 ALA A CA 1
ATOM 676 C C . ALA A 1 91 ? 18.680 17.712 -38.553 1.00 57.88 91 ALA A C 1
ATOM 678 O O . ALA A 1 91 ? 18.845 17.515 -39.758 1.00 57.88 91 ALA A O 1
ATOM 679 N N . SER A 1 92 ? 17.846 18.651 -38.093 1.00 54.12 92 SER A N 1
ATOM 680 C CA . SER A 1 92 ? 17.030 19.544 -38.933 1.00 54.12 92 SER A CA 1
ATOM 681 C C . SER A 1 92 ? 17.462 21.020 -38.897 1.00 54.12 92 SER A C 1
ATOM 683 O O . SER A 1 92 ? 16.818 21.847 -39.545 1.00 54.12 92 SER A O 1
ATOM 685 N N . ALA A 1 93 ? 18.532 21.334 -38.156 1.00 49.44 93 ALA A N 1
ATOM 686 C CA . ALA A 1 93 ? 19.152 22.658 -38.030 1.00 49.44 93 ALA A CA 1
ATOM 687 C C . ALA A 1 93 ? 20.486 22.720 -38.789 1.00 49.44 93 ALA A C 1
ATOM 689 O O . ALA A 1 93 ? 20.795 23.812 -39.320 1.00 49.44 93 ALA A O 1
#

Sequence (93 aa):
MSSLNVYEVIHDVAKGKACIYATSHADTPFGDFKWTNECAAFITLSEDGTKVQKIEEMVDTAFFAEMAKQGAAFGAAQAAEKAKAAQGVEASA

Foldseek 3Di:
DKDKAWDDKDDPVVQQKIKTWIWIWDDDPLPPDIRTKTWIWIFHADPVSPGTPDIDIDIDVVSVVVVVVSVVVVVVVVVVVVVVVVVVVVVVD

pLDDT: mean 93.29, std 10.19, range [49.44, 98.69]

Radius of gyration: 20.45 Å; chains: 1; bounding box: 34×32×62 Å